Protein AF-Q6W5P1-F1 (afdb_monomer_lite)

Organism: Platichthys flesus (NCBI:txid8260)

Secondary structure (DSSP, 8-state):
---GGGGTSSSS-----SSSS--------SS-----EE----SSGGGS-SEEEE--S-SSPPPHHHHHHSPPSEEEE--GGGGSTT--EE--GGG--

pLDDT: mean 84.72, std 8.63, range [47.16, 94.25]

InterPro domains:
  IPR008979 Galactose-binding-like domain superfamily [SSF49785] (11-97)
  IPR010400 PITH domain [PF06201] (11-97)
  IPR010400 PITH domain [PS51532] (1-97)
  IPR037047 PITH domain superfamily [G3DSA:2.60.120.470] (1-97)

Radius of gyration: 13.81 Å; chains: 1; bounding box: 33×34×32 Å

Structure (mmCIF, N/CA/C/O backbone):
data_AF-Q6W5P1-F1
#
_entry.id   AF-Q6W5P1-F1
#
loop_
_atom_site.group_PDB
_atom_site.id
_atom_site.type_symbol
_atom_site.label_atom_id
_atom_site.label_alt_id
_atom_site.label_comp_id
_atom_site.label_asym_id
_atom_site.label_entity_id
_atom_site.label_seq_id
_atom_site.pdbx_PDB_ins_code
_atom_site.Cartn_x
_atom_site.Cartn_y
_atom_site.Cartn_z
_atom_site.occupancy
_atom_site.B_iso_or_equiv
_atom_site.auth_seq_id
_atom_site.auth_comp_id
_atom_site.auth_asym_id
_atom_site.auth_atom_id
_atom_site.pdbx_PDB_model_num
ATOM 1 N N . ARG A 1 1 ? -9.979 -19.737 2.458 1.00 47.16 1 ARG A N 1
ATOM 2 C CA . ARG A 1 1 ? -8.970 -19.262 1.484 1.00 47.16 1 ARG A CA 1
ATOM 3 C C . ARG A 1 1 ? -9.688 -18.663 0.293 1.00 47.16 1 ARG A C 1
ATOM 5 O O . ARG A 1 1 ? -10.195 -19.413 -0.532 1.00 47.16 1 ARG A O 1
ATOM 12 N N . GLY A 1 2 ? -9.814 -17.343 0.274 1.00 53.16 2 GLY A N 1
ATOM 13 C CA . GLY A 1 2 ? -10.284 -16.612 -0.896 1.00 53.16 2 GLY A CA 1
ATOM 14 C C . GLY A 1 2 ? -9.117 -16.207 -1.793 1.00 53.16 2 GLY A C 1
ATOM 15 O O . GLY A 1 2 ? -7.967 -16.250 -1.356 1.00 53.16 2 GLY A O 1
ATOM 16 N N . GLY A 1 3 ? -9.404 -15.859 -3.046 1.00 60.88 3 GLY A N 1
ATOM 17 C CA . GLY A 1 3 ? -8.434 -15.204 -3.926 1.00 60.88 3 GLY A CA 1
ATOM 18 C C . GLY A 1 3 ? -8.194 -13.749 -3.511 1.00 60.88 3 GL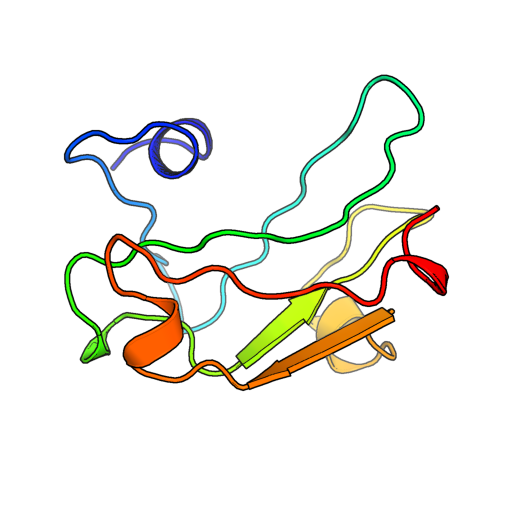Y A C 1
ATOM 19 O O . GLY A 1 3 ? -8.714 -13.289 -2.498 1.00 60.88 3 GLY A O 1
ATOM 20 N N . PHE A 1 4 ? -7.443 -12.998 -4.316 1.00 66.44 4 PHE A N 1
ATOM 21 C CA . PHE A 1 4 ? -7.222 -11.561 -4.098 1.00 66.44 4 PHE A CA 1
ATOM 22 C C . PHE A 1 4 ? -8.535 -10.763 -3.963 1.00 66.44 4 PHE A C 1
ATOM 24 O O . PHE A 1 4 ? -8.615 -9.798 -3.211 1.00 66.44 4 PHE A O 1
ATOM 31 N N . ASP A 1 5 ? -9.597 -11.212 -4.626 1.00 72.62 5 ASP A N 1
ATOM 32 C CA . ASP A 1 5 ? -10.919 -10.580 -4.603 1.00 72.62 5 ASP A CA 1
ATOM 33 C C . ASP A 1 5 ? -11.527 -10.526 -3.191 1.00 72.62 5 ASP A C 1
ATOM 35 O O . ASP A 1 5 ? -12.286 -9.612 -2.869 1.00 72.62 5 ASP A O 1
ATOM 39 N N . SER A 1 6 ? -11.140 -11.463 -2.321 1.00 71.88 6 SER A N 1
ATOM 40 C CA . SER A 1 6 ? -11.626 -11.553 -0.945 1.00 71.88 6 SER A CA 1
ATOM 41 C C . SER A 1 6 ? -11.161 -10.413 -0.046 1.00 71.88 6 SER A C 1
ATOM 43 O O . SER A 1 6 ? -11.882 -10.052 0.872 1.00 71.88 6 SER A O 1
ATOM 45 N N . CYS A 1 7 ? -10.006 -9.789 -0.305 1.00 72.00 7 CYS A N 1
ATOM 46 C CA . CYS A 1 7 ? -9.583 -8.616 0.473 1.00 72.00 7 CYS A CA 1
ATOM 47 C C . CYS A 1 7 ? -10.088 -7.283 -0.093 1.00 72.00 7 CYS A C 1
ATOM 49 O O . CYS A 1 7 ? -9.773 -6.229 0.457 1.00 72.00 7 CYS A O 1
ATOM 51 N N . LEU A 1 8 ? -10.845 -7.304 -1.196 1.00 77.81 8 LEU A N 1
ATOM 52 C CA . LEU A 1 8 ? -11.413 -6.102 -1.816 1.00 77.81 8 LEU A CA 1
ATOM 53 C C . LEU A 1 8 ? -12.880 -5.868 -1.434 1.00 77.81 8 LEU A C 1
ATOM 55 O O . LEU A 1 8 ? -13.423 -4.796 -1.708 1.00 77.81 8 LEU A O 1
ATOM 59 N N . ILE A 1 9 ? -13.523 -6.854 -0.807 1.00 77.25 9 ILE A N 1
ATOM 60 C CA . ILE A 1 9 ? -14.933 -6.822 -0.420 1.00 77.25 9 ILE A CA 1
ATOM 61 C C . ILE A 1 9 ? -15.009 -6.841 1.108 1.00 77.25 9 ILE A C 1
ATOM 63 O O . ILE A 1 9 ? -14.279 -7.572 1.767 1.00 77.25 9 ILE A O 1
ATOM 67 N N . LYS A 1 10 ? -15.897 -6.026 1.691 1.00 69.69 10 LYS A N 1
ATOM 68 C CA . LYS A 1 10 ? -16.158 -6.031 3.140 1.00 69.69 10 LYS A CA 1
ATOM 69 C C . LYS A 1 10 ? -17.046 -7.230 3.498 1.00 69.69 10 LYS A C 1
ATOM 71 O O . LYS A 1 10 ? -18.234 -7.060 3.766 1.00 69.69 10 LYS A O 1
ATOM 76 N N . ASP A 1 11 ? -16.486 -8.430 3.457 1.00 76.38 11 ASP A N 1
ATOM 77 C CA . ASP A 1 11 ? -17.118 -9.652 3.950 1.00 76.38 11 ASP A CA 1
ATOM 78 C C . ASP A 1 11 ? -16.220 -10.348 4.992 1.00 76.38 11 ASP A C 1
ATOM 80 O O . ASP A 1 11 ? -15.253 -9.769 5.481 1.00 76.38 11 ASP A O 1
ATOM 84 N N . SER A 1 12 ? -16.588 -11.557 5.422 1.00 72.25 12 SER A N 1
ATOM 85 C CA . SER A 1 12 ? -15.811 -12.315 6.416 1.00 72.25 12 SER A CA 1
ATOM 86 C C . SER A 1 12 ? -14.612 -13.054 5.816 1.00 72.25 12 SER A C 1
ATOM 88 O O . SER A 1 12 ? -13.943 -13.808 6.525 1.00 72.25 12 SER A O 1
ATOM 90 N N . SER A 1 13 ? -14.366 -12.912 4.513 1.00 78.69 13 SER A N 1
ATOM 91 C CA . SER A 1 13 ? -13.190 -13.476 3.876 1.00 78.69 13 SER A CA 1
ATOM 92 C C . SER A 1 13 ? -11.991 -12.556 4.087 1.00 78.69 13 SER A C 1
ATOM 94 O O . SER A 1 13 ? -12.105 -11.339 4.183 1.00 78.69 13 SER A O 1
ATOM 96 N N . TYR A 1 14 ? -10.823 -13.166 4.238 1.00 77.38 14 TYR A N 1
ATOM 97 C CA . TYR A 1 14 ? -9.588 -12.459 4.528 1.00 77.38 14 TYR A CA 1
ATOM 98 C C . TYR A 1 14 ? -8.477 -12.986 3.627 1.00 77.38 14 TYR A C 1
ATOM 100 O O . TYR A 1 14 ? -8.502 -14.142 3.183 1.00 77.38 14 TYR A O 1
ATOM 108 N N . LEU A 1 15 ? -7.511 -12.112 3.353 1.00 81.31 15 LEU A N 1
ATOM 109 C CA . LEU A 1 15 ? -6.259 -12.487 2.717 1.00 81.31 15 LEU A CA 1
ATOM 110 C C . LEU A 1 15 ? -5.220 -12.703 3.814 1.00 81.31 15 LEU A C 1
ATOM 112 O O . LEU A 1 15 ? -4.915 -11.794 4.579 1.00 81.31 15 LEU A O 1
ATOM 116 N N . GLU A 1 16 ? -4.695 -13.916 3.875 1.00 81.00 16 GLU A N 1
ATOM 117 C CA . GLU A 1 16 ? -3.648 -14.329 4.803 1.00 81.00 16 GLU A CA 1
ATOM 118 C C . GLU A 1 16 ? -2.458 -14.835 3.993 1.00 81.00 16 GLU A C 1
ATOM 120 O O . GLU A 1 16 ? -2.631 -15.473 2.948 1.00 81.00 16 GLU A O 1
ATOM 125 N N . SER A 1 17 ? -1.253 -14.528 4.465 1.00 79.12 17 SER A N 1
ATOM 126 C CA . SER A 1 17 ? -0.031 -15.045 3.859 1.00 79.12 17 SER A CA 1
ATOM 127 C C . SER A 1 17 ? 0.167 -16.517 4.204 1.00 79.12 17 SER A C 1
ATOM 129 O O . SER A 1 17 ? -0.003 -16.921 5.348 1.00 79.12 17 SER A O 1
ATOM 131 N N . ASP A 1 18 ? 0.550 -17.315 3.209 1.00 71.94 18 ASP A N 1
ATOM 132 C CA . ASP A 1 18 ? 0.748 -18.765 3.346 1.00 71.94 18 ASP A CA 1
ATOM 133 C C . ASP A 1 18 ? 2.201 -19.153 3.680 1.00 71.94 18 ASP A C 1
ATOM 135 O O . ASP A 1 18 ? 2.505 -20.324 3.881 1.00 71.94 18 ASP A O 1
ATOM 139 N N . CYS A 1 19 ? 3.127 -18.190 3.681 1.00 67.25 19 CYS A N 1
ATOM 140 C CA . CYS A 1 19 ? 4.559 -18.472 3.815 1.00 67.25 19 CYS A CA 1
ATOM 141 C C . CYS A 1 19 ? 5.187 -17.658 4.946 1.00 67.25 19 CYS A C 1
ATOM 143 O O . CYS A 1 19 ? 5.648 -18.233 5.925 1.00 67.25 19 CYS A O 1
ATOM 145 N N . ASP A 1 20 ? 5.138 -16.329 4.840 1.00 77.31 20 ASP A N 1
ATOM 146 C CA . ASP A 1 20 ? 5.829 -15.412 5.752 1.00 77.31 20 ASP A CA 1
ATOM 147 C C . ASP A 1 20 ? 4.995 -14.150 6.021 1.00 77.31 20 ASP A C 1
ATOM 149 O O . ASP A 1 20 ? 3.966 -13.920 5.394 1.00 77.31 20 ASP A O 1
ATOM 153 N N . GLU A 1 21 ? 5.458 -13.272 6.908 1.00 77.44 21 GLU A N 1
ATOM 154 C CA . GLU A 1 21 ? 4.796 -12.010 7.293 1.00 77.44 21 GLU A CA 1
ATOM 155 C C . GLU A 1 21 ? 4.694 -10.948 6.174 1.00 77.44 21 GLU A C 1
ATOM 157 O O . GLU A 1 21 ? 4.232 -9.828 6.402 1.00 77.44 21 GLU A O 1
ATOM 162 N N . GLN A 1 22 ? 5.120 -11.278 4.953 1.00 83.62 22 GLN A N 1
ATOM 163 C CA . GLN A 1 22 ? 5.136 -10.374 3.810 1.00 83.62 22 GLN A CA 1
ATOM 164 C C . GLN A 1 22 ? 4.065 -10.741 2.781 1.00 83.62 22 GLN A C 1
ATOM 166 O O . GLN A 1 22 ? 3.936 -11.886 2.354 1.00 83.62 22 GLN A O 1
ATOM 171 N N . LEU A 1 23 ? 3.333 -9.724 2.325 1.00 87.81 23 LEU A N 1
ATOM 172 C CA . LEU A 1 23 ? 2.361 -9.820 1.242 1.00 87.81 23 LEU A CA 1
ATOM 173 C C . LEU A 1 23 ? 2.659 -8.751 0.197 1.00 87.81 23 LEU A C 1
ATOM 175 O O . LEU A 1 23 ? 2.917 -7.594 0.531 1.00 87.81 23 LEU A O 1
ATOM 179 N N . LEU A 1 24 ? 2.586 -9.138 -1.074 1.00 88.62 24 LEU A N 1
ATOM 180 C CA . LEU A 1 24 ? 2.692 -8.218 -2.197 1.00 88.62 24 LEU A CA 1
ATOM 181 C C . LEU A 1 24 ? 1.360 -8.182 -2.936 1.00 88.62 24 LEU A C 1
ATOM 183 O O . LEU A 1 24 ? 0.897 -9.187 -3.472 1.00 88.62 24 LEU A O 1
ATOM 187 N N . ILE A 1 25 ? 0.752 -6.999 -2.961 1.00 88.19 25 ILE A N 1
ATOM 188 C CA . ILE A 1 25 ? -0.539 -6.749 -3.595 1.00 88.19 25 ILE A CA 1
ATOM 189 C C . ILE A 1 25 ? -0.321 -5.820 -4.786 1.00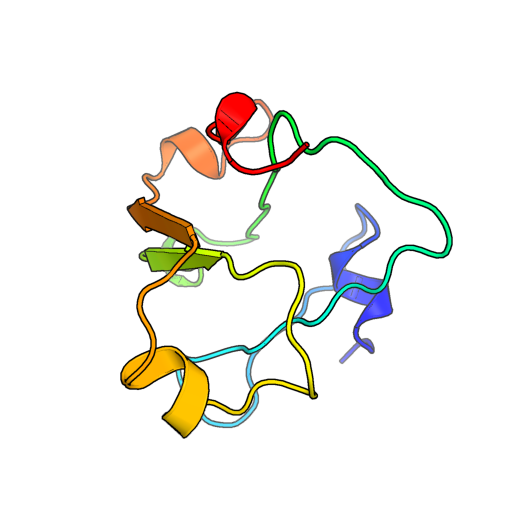 88.19 25 ILE A C 1
ATOM 191 O O . ILE A 1 25 ? 0.230 -4.731 -4.639 1.00 88.19 25 ILE A O 1
ATOM 19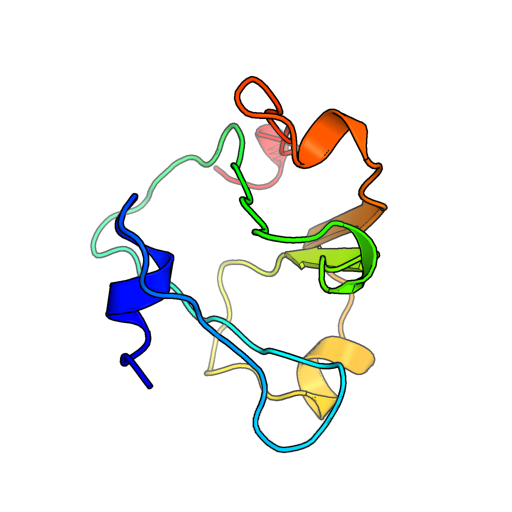5 N N . THR A 1 26 ? -0.775 -6.239 -5.968 1.00 88.06 26 THR A N 1
ATOM 196 C CA . THR A 1 26 ? -0.741 -5.416 -7.183 1.00 88.06 26 THR A CA 1
ATOM 197 C C . THR A 1 26 ? -2.163 -5.099 -7.628 1.00 88.06 26 THR A C 1
ATOM 199 O O . THR A 1 26 ? -2.936 -6.007 -7.922 1.00 88.06 26 THR A O 1
ATOM 202 N N . ILE A 1 27 ? -2.494 -3.809 -7.712 1.00 87.19 27 ILE A N 1
ATOM 203 C CA . ILE A 1 27 ? -3.785 -3.318 -8.211 1.00 87.19 27 ILE A CA 1
ATOM 204 C C . ILE A 1 27 ? -3.536 -2.559 -9.512 1.00 87.19 27 ILE A C 1
ATOM 206 O O . ILE A 1 27 ? -2.825 -1.554 -9.522 1.00 87.19 27 ILE A O 1
ATOM 210 N N . ALA A 1 28 ? -4.123 -3.037 -10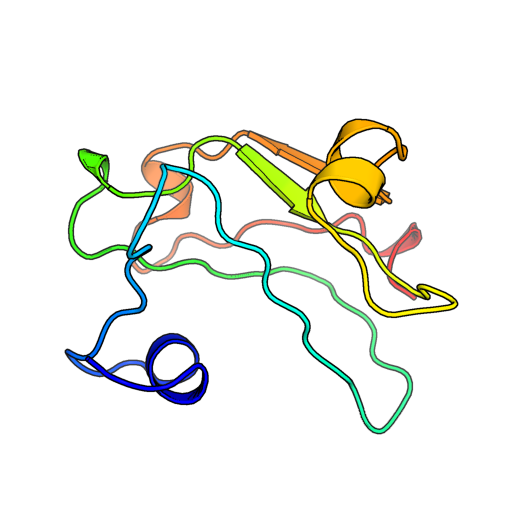.608 1.00 87.69 28 ALA A N 1
ATOM 211 C CA . ALA A 1 28 ? -4.066 -2.367 -11.901 1.00 87.69 28 ALA A CA 1
ATOM 212 C C . ALA A 1 28 ? -5.325 -1.518 -12.116 1.00 87.69 28 ALA A C 1
ATOM 214 O O . ALA A 1 28 ? -6.445 -2.014 -12.001 1.00 87.69 28 ALA A O 1
ATOM 215 N N . PHE A 1 29 ? -5.142 -0.245 -12.465 1.00 86.62 29 PHE A N 1
ATOM 216 C CA . PHE A 1 29 ? -6.237 0.637 -12.860 1.00 86.62 29 PHE A CA 1
ATOM 217 C C . PHE A 1 29 ? -6.327 0.711 -14.386 1.00 86.62 29 PHE A C 1
ATOM 219 O O . PHE A 1 29 ? -5.330 0.943 -15.064 1.00 86.62 29 PHE A O 1
ATOM 226 N N . ASN A 1 30 ? -7.535 0.559 -14.932 1.00 88.06 30 ASN A N 1
ATOM 227 C CA . ASN A 1 30 ? -7.776 0.640 -16.380 1.00 88.06 30 ASN A CA 1
ATOM 228 C C . ASN A 1 30 ? -7.709 2.076 -16.931 1.00 88.06 30 ASN A C 1
ATOM 230 O O . ASN A 1 30 ? -7.715 2.278 -18.143 1.00 88.06 30 ASN A O 1
ATOM 234 N N . GLN A 1 31 ? -7.707 3.077 -16.051 1.00 89.38 31 GLN A N 1
ATOM 235 C CA . GLN A 1 31 ? -7.611 4.496 -16.382 1.00 89.38 31 GLN A CA 1
ATOM 236 C C . GLN A 1 31 ? -6.736 5.190 -15.330 1.00 89.38 31 GLN A C 1
ATOM 238 O O . GLN A 1 31 ? -6.652 4.690 -14.206 1.00 89.38 31 GLN A O 1
ATOM 243 N N . PRO A 1 32 ? -6.108 6.335 -15.648 1.00 86.94 32 PRO A N 1
ATOM 244 C CA . PRO A 1 32 ? -5.398 7.129 -14.651 1.00 86.94 32 PRO A CA 1
ATOM 245 C C . PRO A 1 32 ? -6.345 7.553 -13.522 1.00 86.94 32 PRO A C 1
ATOM 247 O O . PRO A 1 32 ? -7.381 8.171 -13.770 1.00 86.94 32 PRO A O 1
ATOM 250 N N . VAL A 1 33 ? -5.988 7.220 -12.283 1.00 90.12 33 VAL A N 1
ATOM 251 C CA . VAL A 1 33 ? -6.741 7.585 -11.078 1.00 90.12 33 VAL A CA 1
ATOM 252 C C . VAL A 1 33 ? -5.856 8.383 -10.138 1.00 90.12 33 VAL A C 1
ATOM 254 O O . VAL A 1 33 ? -4.648 8.165 -10.082 1.00 90.12 33 VAL A O 1
ATOM 257 N N . LYS A 1 34 ? -6.473 9.270 -9.356 1.00 89.81 34 LYS A N 1
ATOM 258 C CA . LYS A 1 34 ? -5.772 9.998 -8.300 1.00 89.81 34 LYS A CA 1
ATOM 259 C C . LYS A 1 34 ? -6.087 9.378 -6.953 1.00 89.81 34 LYS A C 1
ATOM 261 O O . LYS A 1 34 ? -7.249 9.363 -6.544 1.00 89.81 34 LYS A O 1
ATOM 266 N N . LEU A 1 35 ? -5.068 8.878 -6.263 1.00 91.25 35 LEU A N 1
ATOM 267 C CA . LEU A 1 35 ? -5.246 8.237 -4.962 1.00 91.25 35 LEU A CA 1
ATOM 268 C C . LEU A 1 35 ? -5.082 9.276 -3.850 1.00 91.25 35 LEU A C 1
ATOM 270 O O . LEU A 1 35 ? -4.020 9.875 -3.686 1.00 91.25 35 LEU A O 1
ATOM 274 N N . PHE A 1 36 ? -6.156 9.504 -3.097 1.00 91.00 36 PHE A N 1
ATOM 275 C CA . PHE A 1 36 ? -6.169 10.452 -1.980 1.00 91.00 36 PHE A CA 1
ATOM 276 C C . PHE A 1 36 ? -5.889 9.770 -0.640 1.00 91.00 36 PHE A C 1
ATOM 278 O O . PHE A 1 36 ? -5.139 10.278 0.190 1.00 91.00 36 PHE A O 1
ATOM 285 N N . SER A 1 37 ? -6.477 8.600 -0.436 1.00 91.50 37 SER A N 1
ATOM 286 C CA . SER A 1 37 ? -6.331 7.812 0.777 1.00 91.50 37 SER A CA 1
ATOM 287 C C . SER A 1 37 ? -6.513 6.336 0.465 1.00 91.50 37 SER A C 1
ATOM 289 O O . SER A 1 37 ? -7.033 5.969 -0.591 1.00 91.50 37 SER A O 1
ATOM 291 N N . MET A 1 38 ? -6.084 5.493 1.396 1.00 91.69 38 MET A N 1
ATOM 292 C CA . MET A 1 38 ? -6.431 4.079 1.408 1.00 91.69 38 MET A CA 1
ATOM 293 C C . MET A 1 38 ? -7.101 3.719 2.730 1.00 91.69 38 MET A C 1
ATOM 295 O O . MET A 1 38 ? -6.992 4.441 3.722 1.00 91.69 38 MET A O 1
ATOM 299 N N . LYS A 1 39 ? -7.758 2.567 2.743 1.00 91.00 39 LYS A N 1
ATOM 300 C CA . LYS A 1 39 ? -8.298 1.965 3.951 1.00 91.00 39 LYS A CA 1
ATOM 301 C C . LYS A 1 39 ? -7.858 0.517 4.005 1.00 91.00 39 LYS A C 1
ATOM 303 O O . LYS A 1 39 ? -7.977 -0.189 3.007 1.00 91.00 39 LYS A O 1
ATOM 308 N N . LEU A 1 40 ? -7.365 0.105 5.162 1.00 89.31 40 LEU A N 1
ATOM 309 C CA . LEU A 1 40 ? -6.991 -1.272 5.437 1.00 89.31 40 LEU A CA 1
ATOM 310 C C . LEU A 1 40 ? -7.822 -1.762 6.614 1.00 89.31 40 LEU A C 1
ATOM 312 O O . LEU A 1 40 ? -8.048 -1.033 7.574 1.00 89.31 40 LEU A O 1
ATOM 316 N N . LEU A 1 41 ? -8.315 -2.987 6.498 1.00 87.56 41 LEU A N 1
ATOM 317 C CA . LEU A 1 41 ? -9.089 -3.656 7.531 1.00 87.56 41 LEU A CA 1
ATOM 318 C C . LEU A 1 41 ? -8.354 -4.936 7.903 1.00 87.56 41 LEU A C 1
ATOM 320 O O . LEU A 1 41 ? -7.828 -5.626 7.032 1.00 87.56 41 LEU A O 1
ATOM 324 N N . ALA A 1 42 ? -8.331 -5.238 9.193 1.00 85.19 42 ALA A N 1
ATOM 325 C CA . ALA A 1 42 ? -7.795 -6.475 9.731 1.00 85.19 42 ALA A CA 1
ATOM 326 C C . ALA A 1 42 ? -8.764 -6.984 10.801 1.00 85.19 42 ALA A C 1
ATOM 328 O O . ALA A 1 42 ? -9.306 -6.183 11.563 1.00 85.19 42 ALA A O 1
ATOM 329 N N . SER A 1 43 ? -8.990 -8.297 10.846 1.00 83.25 43 SER A N 1
ATOM 330 C CA . SER A 1 43 ? -9.819 -8.924 11.882 1.00 83.25 43 SER A CA 1
ATOM 331 C C . SER A 1 43 ? -9.173 -8.775 13.264 1.00 83.25 43 SER A C 1
ATOM 333 O O . SER A 1 43 ? -9.836 -8.405 14.231 1.00 83.25 43 SER A O 1
ATOM 335 N N . GLU A 1 44 ? -7.852 -8.953 13.333 1.00 84.50 44 GLU A N 1
ATOM 336 C CA . GLU A 1 44 ? -7.047 -8.784 14.535 1.00 84.50 44 GLU A CA 1
ATOM 337 C C . GLU A 1 44 ? -5.850 -7.865 14.259 1.00 84.50 44 GLU A C 1
ATOM 339 O O . GLU A 1 44 ? -5.069 -8.094 13.336 1.00 84.50 44 GLU A O 1
ATOM 344 N N . PHE A 1 45 ? -5.635 -6.855 15.112 1.00 83.75 45 PHE A N 1
ATOM 345 C CA . PHE A 1 45 ? -4.504 -5.927 14.964 1.00 83.75 45 PHE A CA 1
ATOM 346 C C . PHE A 1 45 ? -3.137 -6.628 15.033 1.00 83.75 45 PHE A C 1
ATOM 348 O O . PHE A 1 45 ? -2.199 -6.230 14.351 1.00 83.75 45 PHE A O 1
ATOM 355 N N . ALA A 1 46 ? -3.025 -7.718 15.800 1.00 85.50 46 ALA A N 1
ATOM 356 C CA . ALA A 1 46 ? -1.799 -8.514 15.883 1.00 85.50 46 ALA A CA 1
ATOM 357 C C . ALA A 1 46 ? -1.400 -9.168 14.545 1.00 85.50 46 ALA A C 1
ATOM 359 O O . ALA A 1 46 ? -0.240 -9.526 14.370 1.00 85.50 46 ALA A O 1
ATOM 360 N N . GLN A 1 47 ? -2.352 -9.324 13.621 1.00 83.88 47 GLN A N 1
ATOM 361 C CA . GLN A 1 47 ? -2.137 -9.860 12.274 1.00 83.88 47 GLN A CA 1
ATOM 362 C C . GLN A 1 47 ? -2.090 -8.753 11.210 1.00 83.88 47 GLN A C 1
ATOM 364 O O . GLN A 1 47 ? -1.895 -9.026 10.026 1.00 83.88 47 GLN A O 1
ATOM 369 N N . ALA A 1 48 ? -2.295 -7.501 11.616 1.00 87.75 48 ALA A N 1
ATOM 370 C CA . ALA A 1 48 ? -2.317 -6.364 10.723 1.00 87.75 48 ALA A CA 1
ATOM 371 C C . ALA A 1 48 ? -0.894 -5.958 10.316 1.00 87.75 48 ALA A C 1
ATOM 373 O O . ALA A 1 48 ? 0.061 -6.065 11.088 1.00 87.75 48 ALA A O 1
ATOM 374 N N . SER A 1 49 ? -0.744 -5.443 9.096 1.00 88.25 49 SER A N 1
ATOM 375 C CA . SER A 1 49 ? 0.558 -4.972 8.629 1.00 88.25 49 SER A CA 1
ATOM 376 C C . SER A 1 49 ? 0.978 -3.706 9.375 1.00 88.25 49 SER A C 1
ATOM 378 O O . SER A 1 49 ? 0.278 -2.694 9.370 1.00 88.25 49 SER A O 1
ATOM 380 N N . LYS A 1 50 ? 2.158 -3.726 9.991 1.00 89.69 50 LYS A N 1
ATOM 381 C CA . LYS A 1 50 ? 2.702 -2.541 10.666 1.00 89.69 50 LYS A CA 1
ATOM 382 C C . LYS A 1 50 ? 3.271 -1.518 9.683 1.00 89.69 50 LYS A C 1
ATOM 384 O O . LYS A 1 50 ? 3.238 -0.321 9.951 1.00 89.69 50 LYS A O 1
ATOM 389 N N . VAL A 1 51 ? 3.820 -1.982 8.561 1.00 91.62 51 VAL A N 1
ATOM 390 C CA . VAL A 1 51 ? 4.506 -1.131 7.585 1.00 91.62 51 VAL A CA 1
ATOM 391 C C . VAL A 1 51 ? 3.990 -1.440 6.192 1.00 91.62 51 VAL A C 1
ATOM 393 O O . VAL A 1 51 ? 4.125 -2.557 5.699 1.00 91.62 51 VAL A O 1
ATOM 396 N N . VAL A 1 52 ? 3.453 -0.420 5.527 1.00 93.56 52 VAL A N 1
ATOM 397 C CA . VAL A 1 52 ? 2.976 -0.520 4.147 1.00 93.56 52 VAL A CA 1
ATOM 398 C C . VAL A 1 52 ? 3.821 0.370 3.252 1.00 93.56 52 VAL A C 1
ATOM 400 O O . VAL A 1 52 ? 3.922 1.581 3.448 1.00 93.56 52 VAL A O 1
ATOM 403 N N . LYS A 1 53 ? 4.431 -0.242 2.238 1.00 93.75 53 LYS A N 1
ATOM 404 C CA . LYS A 1 53 ? 5.150 0.459 1.176 1.00 93.75 53 LYS A CA 1
ATOM 405 C C . LYS A 1 53 ? 4.269 0.514 -0.063 1.00 93.75 53 LYS A C 1
ATOM 407 O O . LYS A 1 53 ? 3.836 -0.520 -0.563 1.00 93.75 53 LYS A O 1
ATOM 412 N N . VAL A 1 54 ? 4.017 1.720 -0.558 1.00 93.06 54 VAL A N 1
ATOM 413 C CA . VAL A 1 54 ? 3.208 1.948 -1.755 1.00 93.06 54 VAL A CA 1
ATOM 414 C C . VAL A 1 54 ? 4.111 2.325 -2.916 1.00 93.06 54 VAL A C 1
ATOM 416 O O . VAL A 1 54 ? 4.939 3.236 -2.814 1.00 93.06 54 VAL A O 1
ATOM 419 N N . PHE A 1 55 ? 3.902 1.645 -4.034 1.00 92.38 55 PHE A N 1
ATOM 420 C CA . PHE A 1 55 ? 4.609 1.860 -5.286 1.00 92.38 55 PHE A CA 1
ATOM 421 C C . PHE A 1 55 ? 3.589 2.110 -6.395 1.00 92.38 55 PHE A C 1
ATOM 423 O O . PHE A 1 55 ? 2.545 1.461 -6.438 1.00 92.38 55 PHE A O 1
ATOM 430 N N . ILE A 1 56 ? 3.884 3.048 -7.291 1.00 91.25 56 ILE A N 1
ATOM 431 C CA . ILE A 1 56 ? 3.024 3.385 -8.432 1.00 91.25 56 ILE A CA 1
ATOM 432 C C . ILE A 1 56 ? 3.830 3.447 -9.721 1.00 91.25 56 ILE A C 1
ATOM 434 O O . ILE A 1 56 ? 5.053 3.569 -9.684 1.00 91.25 56 ILE A O 1
ATOM 438 N N . ASN A 1 57 ? 3.127 3.416 -10.858 1.00 84.38 57 ASN A N 1
ATOM 439 C CA . ASN A 1 57 ? 3.711 3.569 -12.195 1.00 84.38 57 ASN A CA 1
ATOM 440 C C . ASN A 1 57 ? 4.891 2.614 -12.439 1.00 84.38 57 ASN A C 1
ATOM 442 O O . ASN A 1 57 ? 5.900 2.975 -13.043 1.00 84.38 57 ASN A O 1
ATOM 446 N N . LEU A 1 58 ? 4.758 1.388 -11.929 1.00 81.88 58 LEU A N 1
ATOM 447 C CA . LEU A 1 58 ? 5.790 0.373 -12.023 1.00 81.88 58 LEU A CA 1
ATOM 448 C C . LEU A 1 58 ? 5.902 -0.141 -13.467 1.00 81.88 58 LEU A C 1
ATOM 450 O O . LEU A 1 58 ? 4.889 -0.515 -14.058 1.00 81.88 58 LEU A O 1
ATOM 454 N N . PRO A 1 59 ? 7.119 -0.208 -14.040 1.00 74.56 59 PRO A N 1
ATOM 455 C CA . PRO A 1 59 ? 7.318 -0.633 -15.427 1.00 74.56 59 PRO A CA 1
ATOM 456 C C . PRO A 1 59 ? 7.095 -2.138 -15.637 1.00 74.56 59 PRO A C 1
ATOM 458 O O . PRO A 1 59 ? 6.948 -2.594 -16.768 1.00 74.56 59 PRO A O 1
ATOM 461 N N . ARG A 1 60 ? 7.111 -2.919 -14.554 1.00 78.00 60 ARG A N 1
ATOM 462 C CA . ARG A 1 60 ? 6.938 -4.374 -14.527 1.00 78.00 60 ARG A CA 1
ATOM 463 C C . ARG A 1 60 ? 6.324 -4.797 -13.191 1.00 78.00 60 ARG A C 1
ATOM 465 O O . ARG A 1 60 ? 6.329 -4.010 -12.245 1.00 78.00 60 ARG A O 1
ATOM 472 N N . SER A 1 61 ? 5.828 -6.031 -13.107 1.00 79.62 61 SER A N 1
ATOM 473 C CA . SER A 1 6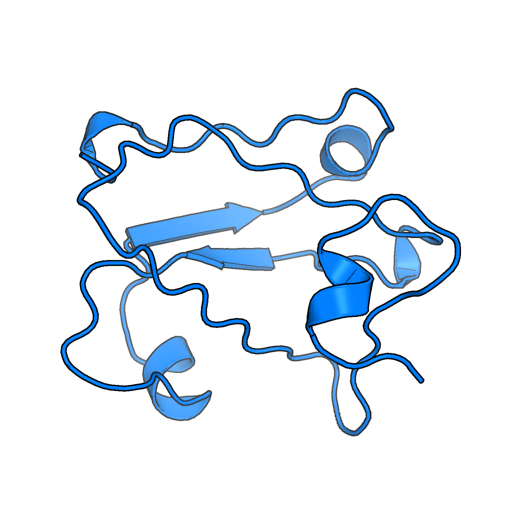1 ? 5.367 -6.619 -11.843 1.00 79.62 61 SER A CA 1
ATOM 474 C C . SER A 1 61 ? 6.479 -6.566 -10.796 1.00 79.62 61 SER A C 1
ATOM 476 O O . SER A 1 61 ? 7.603 -6.985 -11.078 1.00 79.62 61 SER A O 1
ATOM 478 N N . MET A 1 62 ? 6.167 -6.056 -9.609 1.00 86.56 62 MET A N 1
ATOM 479 C CA . MET A 1 62 ? 7.122 -5.962 -8.508 1.00 86.56 62 MET A CA 1
ATOM 480 C C . MET A 1 62 ? 7.262 -7.312 -7.803 1.00 86.56 62 MET A C 1
ATOM 482 O O . MET A 1 62 ? 6.265 -7.986 -7.551 1.00 86.56 62 MET A O 1
ATOM 486 N N . SER A 1 63 ? 8.498 -7.698 -7.497 1.00 88.75 63 SER A N 1
ATOM 487 C CA . SER A 1 63 ? 8.821 -8.817 -6.608 1.00 88.75 63 SER A CA 1
ATOM 488 C C . SER A 1 63 ? 9.156 -8.313 -5.200 1.00 88.75 63 SER A C 1
ATOM 490 O O . SER A 1 63 ? 9.345 -7.113 -4.991 1.00 88.75 63 SER A O 1
ATOM 492 N N . PHE A 1 64 ? 9.269 -9.226 -4.232 1.00 88.44 64 PHE A N 1
ATOM 493 C CA . PHE A 1 64 ? 9.711 -8.887 -2.876 1.00 88.44 64 PHE A CA 1
ATOM 494 C C . PHE A 1 64 ? 11.125 -8.282 -2.859 1.00 88.44 64 PHE A C 1
ATOM 496 O O . PHE A 1 64 ? 11.324 -7.237 -2.244 1.00 88.44 64 PHE A O 1
ATOM 503 N N . ASP A 1 65 ? 12.070 -8.848 -3.623 1.00 89.12 65 ASP A N 1
ATOM 504 C CA . ASP A 1 65 ? 13.422 -8.287 -3.777 1.00 89.12 65 ASP A CA 1
ATOM 505 C C . ASP A 1 65 ? 13.404 -6.855 -4.336 1.00 89.12 65 ASP A C 1
ATOM 507 O O . ASP A 1 65 ? 14.138 -5.979 -3.869 1.00 89.12 65 ASP A O 1
ATOM 511 N N . ASP A 1 66 ? 12.558 -6.604 -5.343 1.00 89.00 66 ASP A N 1
ATOM 512 C CA . ASP A 1 66 ? 12.410 -5.275 -5.937 1.00 89.00 66 ASP A CA 1
ATOM 513 C C . ASP A 1 66 ? 11.820 -4.293 -4.907 1.00 89.00 66 ASP A C 1
ATOM 515 O O . ASP A 1 66 ? 12.301 -3.164 -4.798 1.00 89.00 66 ASP A O 1
ATOM 519 N N . ALA A 1 67 ? 10.820 -4.712 -4.123 1.00 88.75 67 ALA A N 1
ATOM 520 C CA . ALA A 1 67 ? 10.171 -3.892 -3.094 1.00 88.75 67 ALA A CA 1
ATOM 521 C C . ALA A 1 67 ? 11.080 -3.580 -1.889 1.00 88.75 67 ALA A C 1
ATOM 523 O O . ALA A 1 67 ? 10.908 -2.558 -1.214 1.00 88.75 67 ALA A O 1
AT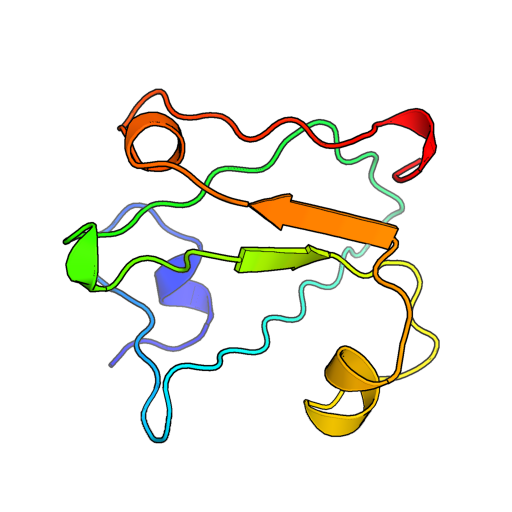OM 524 N N . GLU A 1 68 ? 12.045 -4.449 -1.594 1.00 87.38 68 GLU A N 1
ATOM 525 C CA . GLU A 1 68 ? 13.015 -4.224 -0.525 1.00 87.38 68 GLU A CA 1
ATOM 526 C C . GLU A 1 68 ? 14.100 -3.223 -0.940 1.00 87.38 68 GLU A C 1
ATOM 528 O O . GLU A 1 68 ? 14.465 -2.347 -0.155 1.00 87.38 68 GLU A O 1
ATOM 533 N N . ARG A 1 69 ? 14.570 -3.312 -2.190 1.00 88.38 69 ARG A N 1
ATOM 534 C CA . ARG A 1 69 ? 15.658 -2.474 -2.719 1.00 88.38 69 ARG A CA 1
ATOM 535 C C . ARG A 1 69 ? 15.197 -1.123 -3.255 1.00 88.38 69 ARG A C 1
ATOM 537 O O . ARG A 1 69 ? 16.000 -0.194 -3.321 1.00 88.38 69 ARG A O 1
ATOM 544 N N . SER A 1 70 ? 13.942 -1.020 -3.682 1.00 87.62 70 SER A N 1
ATOM 545 C CA . SER A 1 70 ? 13.402 0.200 -4.284 1.00 87.62 70 SER A CA 1
ATOM 546 C C . SER A 1 70 ? 12.901 1.179 -3.226 1.00 87.62 70 SER A C 1
ATOM 548 O O . SER A 1 70 ? 12.313 0.793 -2.215 1.00 87.62 70 SER A O 1
ATOM 550 N N . GLU A 1 71 ? 13.061 2.473 -3.497 1.00 90.06 71 GLU A N 1
ATOM 551 C CA . GLU A 1 71 ? 12.424 3.513 -2.695 1.00 90.06 71 GLU A CA 1
ATOM 552 C C . GLU A 1 71 ? 10.912 3.515 -2.962 1.00 90.06 71 GLU A C 1
ATOM 554 O O . GLU A 1 71 ? 10.459 3.658 -4.101 1.00 90.06 71 GLU A O 1
ATOM 559 N N . ALA A 1 72 ? 10.118 3.342 -1.903 1.00 92.25 72 ALA A N 1
ATOM 560 C CA . ALA A 1 72 ? 8.667 3.420 -1.999 1.00 92.25 72 ALA A CA 1
ATOM 561 C C . ALA A 1 72 ? 8.232 4.856 -2.314 1.00 92.25 72 ALA A C 1
ATOM 563 O O . ALA A 1 72 ? 8.760 5.814 -1.751 1.00 92.25 72 ALA A O 1
ATOM 564 N N . THR A 1 73 ? 7.206 5.020 -3.153 1.00 93.44 73 THR A N 1
ATOM 565 C CA . THR A 1 73 ? 6.600 6.341 -3.398 1.00 93.44 73 THR A CA 1
ATOM 566 C C . THR A 1 73 ? 6.092 6.953 -2.094 1.00 93.44 73 THR A C 1
ATOM 568 O O . THR A 1 73 ? 6.203 8.163 -1.871 1.00 93.44 73 THR A O 1
ATOM 571 N N . GLN A 1 74 ? 5.562 6.099 -1.218 1.00 93.75 74 GLN A N 1
ATOM 572 C CA . GLN A 1 74 ? 5.262 6.428 0.163 1.00 93.75 74 GLN A CA 1
ATOM 573 C C . GLN A 1 74 ? 5.420 5.177 1.031 1.00 93.75 74 GLN A C 1
ATOM 575 O O . GLN A 1 74 ? 4.884 4.121 0.702 1.00 93.75 74 GLN A O 1
ATOM 580 N N . ALA A 1 75 ? 6.139 5.309 2.142 1.00 94.25 75 ALA A N 1
ATOM 581 C CA . ALA A 1 75 ? 6.152 4.329 3.220 1.00 94.25 75 ALA A CA 1
ATOM 582 C C . ALA A 1 75 ? 5.266 4.842 4.361 1.00 94.25 75 ALA A C 1
ATOM 584 O O . ALA A 1 75 ? 5.322 6.024 4.710 1.00 94.25 75 ALA A O 1
ATOM 585 N N . LEU A 1 76 ? 4.425 3.963 4.891 1.00 93.25 76 LEU A N 1
ATOM 586 C CA . LEU A 1 76 ? 3.446 4.237 5.934 1.00 93.25 76 LEU A CA 1
ATOM 587 C C . LEU A 1 76 ? 3.729 3.312 7.114 1.00 93.25 76 LEU A C 1
ATOM 589 O O . LEU A 1 76 ? 3.785 2.096 6.935 1.00 93.25 76 LEU A O 1
ATOM 593 N N . GLU A 1 77 ? 3.882 3.885 8.302 1.00 93.56 77 GLU A N 1
ATOM 594 C CA . GLU A 1 77 ? 3.816 3.136 9.555 1.00 93.56 77 GLU A CA 1
ATOM 595 C C . GLU A 1 77 ? 2.387 3.235 10.074 1.00 93.56 77 GLU A C 1
ATOM 597 O O . GLU A 1 77 ? 1.884 4.337 10.294 1.00 93.56 77 GLU A O 1
ATOM 602 N N . LEU A 1 78 ? 1.728 2.087 10.194 1.00 91.94 78 LEU A N 1
ATOM 603 C CA . LEU A 1 78 ? 0.324 1.996 10.557 1.00 91.94 78 LEU A CA 1
ATOM 604 C C . LEU A 1 78 ? 0.184 1.711 12.044 1.00 91.94 78 LEU A C 1
ATOM 606 O O . LEU A 1 78 ? 0.894 0.886 12.625 1.00 91.94 78 LEU A O 1
ATOM 610 N N . SER A 1 79 ? -0.760 2.413 12.645 1.00 91.12 79 SER A N 1
ATOM 611 C CA . SER A 1 79 ? -1.139 2.292 14.040 1.00 91.12 79 SER A CA 1
ATOM 612 C C . SER A 1 79 ? -2.461 1.542 14.179 1.00 91.12 79 SER A C 1
ATOM 614 O O . SER A 1 79 ? -3.178 1.308 13.208 1.00 91.12 79 SER A O 1
ATOM 616 N N . GLU A 1 80 ? -2.822 1.190 15.410 1.00 90.00 80 GLU A N 1
ATOM 617 C CA . GLU A 1 80 ? -4.119 0.570 15.699 1.00 90.00 80 GLU A CA 1
ATOM 618 C C . GLU A 1 80 ? -5.298 1.457 15.267 1.00 90.00 80 GLU A C 1
ATOM 620 O O . GLU A 1 80 ? -6.349 0.951 14.884 1.00 90.00 80 GLU A O 1
ATOM 625 N N . GLU A 1 81 ? -5.128 2.783 15.270 1.00 89.38 81 GLU A N 1
ATOM 626 C CA . GLU A 1 81 ? -6.177 3.717 14.854 1.00 89.38 81 GLU A CA 1
ATOM 627 C C . GLU A 1 81 ? -6.483 3.640 13.356 1.00 89.38 81 GLU A C 1
ATOM 629 O O . GLU A 1 81 ? -7.641 3.783 12.965 1.00 89.38 81 GLU A O 1
ATOM 634 N N . ASP A 1 82 ? -5.477 3.337 12.535 1.00 90.81 82 ASP A N 1
ATOM 635 C CA . ASP A 1 82 ? -5.614 3.215 11.082 1.00 90.81 82 ASP A CA 1
ATOM 636 C C . ASP A 1 82 ? -6.440 1.989 10.666 1.00 90.81 82 ASP A C 1
ATOM 638 O O . ASP A 1 82 ? -7.043 1.988 9.593 1.00 90.81 82 ASP A O 1
ATOM 642 N N . TYR A 1 83 ? -6.498 0.967 11.528 1.00 89.06 83 TYR A N 1
ATOM 643 C CA . TYR A 1 83 ? -7.247 -0.276 11.312 1.00 89.06 83 TYR A CA 1
ATOM 644 C C . TYR A 1 83 ? -8.664 -0.261 11.899 1.00 89.06 83 TYR A C 1
ATOM 646 O O . TYR A 1 83 ? -9.422 -1.215 11.708 1.00 89.06 83 TYR A O 1
ATOM 654 N N . LYS A 1 84 ? -9.051 0.810 12.604 1.00 87.69 84 LYS A N 1
ATOM 655 C CA . LYS A 1 84 ? -10.427 0.978 13.095 1.00 87.69 84 LYS A CA 1
ATOM 656 C C . LYS A 1 84 ? -11.398 1.118 11.923 1.00 87.69 84 LYS A C 1
ATOM 658 O O . LYS A 1 84 ? -11.024 1.468 10.807 1.00 87.69 84 LYS A O 1
ATOM 663 N N . GLU A 1 85 ? -12.690 0.919 12.182 1.00 81.69 85 GLU A N 1
ATOM 664 C CA . GLU A 1 85 ? -13.713 1.015 11.133 1.00 81.69 85 GLU A CA 1
ATOM 665 C C . GLU A 1 85 ? -13.751 2.392 10.444 1.00 81.69 85 GLU A C 1
ATOM 667 O O . GLU A 1 85 ? -14.087 2.468 9.264 1.00 81.69 85 GLU A O 1
ATOM 672 N N . GLU A 1 86 ? -13.356 3.466 11.123 1.00 84.69 86 GLU A N 1
ATOM 673 C CA . GLU A 1 86 ? -13.248 4.817 10.551 1.00 84.69 86 GLU A CA 1
ATOM 674 C C . GLU A 1 86 ? -11.809 5.203 10.167 1.00 84.69 86 GLU A C 1
ATOM 676 O O . GLU A 1 86 ? -11.577 6.306 9.674 1.00 84.69 86 GLU A O 1
ATOM 681 N N . GLY A 1 87 ? -10.851 4.290 10.353 1.00 86.62 87 GLY A N 1
ATOM 682 C CA . GLY A 1 87 ? -9.450 4.480 10.005 1.00 86.62 87 GLY A CA 1
ATOM 683 C C . GLY A 1 87 ? -9.293 4.760 8.512 1.00 86.62 87 GLY A C 1
ATOM 684 O O . GLY A 1 87 ? -9.778 4.012 7.655 1.00 86.62 87 GLY A O 1
ATOM 685 N N . LEU A 1 88 ? -8.655 5.884 8.195 1.00 91.44 88 LEU A N 1
ATOM 686 C CA . LEU A 1 88 ? -8.424 6.328 6.828 1.00 91.44 88 LEU A CA 1
ATOM 687 C C . LEU A 1 88 ? -6.989 6.814 6.714 1.00 91.44 88 LEU A C 1
ATOM 689 O O . LEU A 1 88 ? -6.606 7.814 7.312 1.00 91.44 88 LEU A O 1
ATOM 693 N N . ILE A 1 89 ? -6.210 6.097 5.913 1.00 93.81 89 ILE A N 1
ATOM 694 C CA . ILE A 1 89 ? -4.773 6.297 5.792 1.00 93.81 89 ILE A CA 1
ATOM 695 C C . ILE A 1 89 ? -4.532 7.319 4.675 1.00 93.81 89 ILE A C 1
ATOM 697 O O . ILE A 1 89 ? -4.791 7.020 3.501 1.00 93.81 89 ILE A O 1
ATOM 701 N N . PRO A 1 90 ? -4.063 8.539 4.992 1.00 91.69 90 PRO A N 1
ATOM 702 C CA . PRO A 1 90 ? -3.875 9.578 3.992 1.00 91.69 90 PRO A CA 1
ATOM 703 C C . PRO A 1 90 ? -2.667 9.277 3.099 1.00 91.69 90 PRO A C 1
ATOM 705 O O . PRO A 1 90 ? -1.550 9.019 3.559 1.00 91.69 90 PRO A O 1
ATOM 708 N N . LEU A 1 91 ? -2.875 9.379 1.789 1.00 92.25 91 LEU A N 1
ATOM 709 C CA . LEU A 1 91 ? -1.805 9.331 0.802 1.00 92.25 91 LEU A CA 1
ATOM 710 C C . LEU A 1 91 ? -1.374 10.747 0.433 1.00 92.25 91 LEU A C 1
ATOM 712 O O . LEU A 1 91 ? -2.148 11.705 0.461 1.00 92.25 91 LEU A O 1
ATOM 716 N N . ARG A 1 92 ? -0.105 10.902 0.060 1.00 90.19 92 ARG A N 1
ATOM 717 C CA . ARG A 1 92 ? 0.437 12.173 -0.421 1.00 90.19 92 ARG A CA 1
ATOM 718 C C . ARG A 1 92 ? -0.078 12.427 -1.824 1.00 90.19 92 ARG A C 1
ATOM 720 O O . ARG A 1 92 ? 0.652 12.202 -2.775 1.00 90.19 92 ARG A O 1
ATOM 727 N N . TYR A 1 93 ? -1.294 12.943 -1.957 1.00 82.38 93 TYR A N 1
ATOM 728 C CA . TYR A 1 93 ? -1.965 13.196 -3.238 1.00 82.38 93 TYR A CA 1
ATOM 729 C C . TYR A 1 93 ? -1.050 13.768 -4.337 1.00 82.38 93 TYR A C 1
ATOM 731 O O . TYR A 1 93 ? -1.125 13.331 -5.475 1.00 82.38 93 TYR A O 1
ATOM 739 N N . VAL A 1 94 ? -0.128 14.682 -4.007 1.00 85.56 94 VAL A N 1
ATOM 740 C CA . VAL A 1 94 ? 0.859 15.253 -4.953 1.00 85.56 94 VAL A CA 1
ATOM 741 C C . VAL A 1 94 ? 1.783 14.223 -5.622 1.00 85.56 94 VAL A C 1
ATOM 743 O O . VAL A 1 94 ? 2.322 14.493 -6.688 1.00 85.56 94 VAL A O 1
ATOM 746 N N . LYS A 1 95 ? 1.990 13.063 -4.996 1.00 86.62 95 LYS A N 1
ATOM 747 C CA . LYS A 1 95 ? 2.775 11.931 -5.502 1.00 86.62 95 LYS A CA 1
ATOM 748 C C . LYS A 1 95 ? 1.917 10.904 -6.247 1.00 86.62 95 LYS A C 1
ATOM 750 O O . LYS A 1 95 ? 2.490 10.087 -6.949 1.00 86.62 95 LYS A O 1
ATOM 755 N N . PHE A 1 96 ? 0.591 10.942 -6.100 1.00 87.44 96 PHE A N 1
ATOM 756 C CA . PHE A 1 96 ? -0.353 9.944 -6.619 1.00 87.44 96 PHE A CA 1
ATOM 757 C C . PHE A 1 96 ? -1.374 10.575 -7.589 1.00 87.44 96 PHE A C 1
ATOM 759 O O . PHE A 1 96 ? -2.577 10.329 -7.465 1.00 87.44 96 PHE A O 1
ATOM 766 N N . GLN A 1 97 ? -0.899 11.431 -8.504 1.00 78.44 97 GLN A N 1
ATOM 767 C CA . GLN A 1 97 ? -1.708 12.081 -9.549 1.00 78.44 97 GLN A CA 1
ATOM 768 C C . GLN A 1 97 ? -1.581 11.408 -10.910 1.00 78.44 97 GLN A C 1
ATOM 770 O O . GLN A 1 97 ? -0.509 10.819 -11.173 1.00 78.44 97 GLN A O 1
#

Foldseek 3Di:
DDDPVQQVDPDPGDDDDPPDLDDDDDDDDPDQDQDFWDAGADPDPVSDDQKDFAAPPDPDDDDPVNSVPDDGLDMDGDDPQLRPPPRIGGDPRVSRD

Sequence (97 aa):
RGGFDSCLIKDSSYLESDCDEQLLITIAFNQPVKLFSMKLLASEFAQASKVVKVFINLPRSMSFDDAERSEATQALELSEEDYKEEGLIPLRYVKFQ